Protein AF-A0A2N4XJG8-F1 (afdb_monomer_lite)

Foldseek 3Di:
DDAQDDADDDPVVVVVVCVVPQDDPPDDDDDDDDDDDPVVRVVVRVVDLQVDDHNRCVPPDNPPDDDDDDDPPVCVVCPPCVVVVVPDDDDDPDD

pLDDT: mean 79.97, std 13.56, range [42.72, 96.12]

Radius of gyration: 20.62 Å; chains: 1; bounding box: 42×31×61 Å

Secondary structure (DSSP, 8-state):
--------S-HHHHHHHHHHHTSPTT-----------HHHHHHHHHHHHHH---TT-TTS--S-S-------HHHHHH-TTHHHHHTS-------

Sequence (95 aa):
MLGIYAGKGDALTRLLSHAKSKLPDNELFGVSFFECENRIAKYLEQLFLDTYSFHLNENENPGLLHLYACWDEERRIMGTELHNVSNRPNAPRGE

Structure (mmCIF, N/CA/C/O backbone):
data_AF-A0A2N4XJG8-F1
#
_entry.id   AF-A0A2N4XJG8-F1
#
loop_
_atom_site.group_PDB
_atom_site.id
_atom_site.type_symbol
_atom_site.label_atom_id
_atom_site.label_alt_id
_atom_site.label_comp_id
_atom_site.label_asym_id
_atom_site.label_entity_id
_atom_site.label_seq_id
_atom_site.pdbx_PDB_ins_code
_atom_site.Cartn_x
_atom_site.Cartn_y
_atom_site.Cartn_z
_atom_site.occupancy
_atom_site.B_iso_or_equiv
_atom_site.auth_seq_id
_atom_site.auth_comp_id
_atom_site.auth_asym_id
_atom_s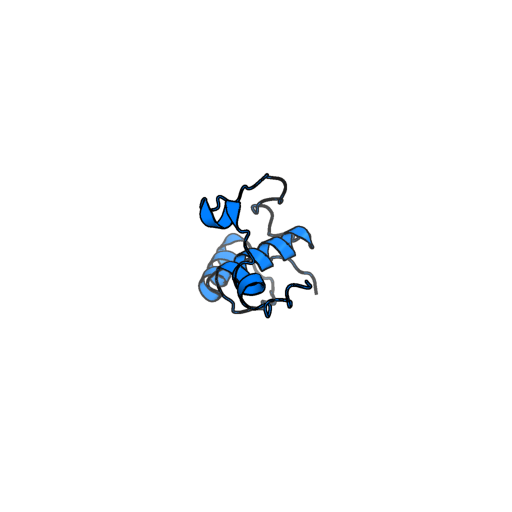ite.auth_atom_id
_atom_site.pdbx_PDB_model_num
ATOM 1 N N . MET A 1 1 ? -13.674 -13.559 5.640 1.00 62.50 1 MET A N 1
ATOM 2 C CA . MET A 1 1 ? -13.179 -12.450 6.484 1.00 62.50 1 MET A CA 1
ATOM 3 C C . MET A 1 1 ? -13.133 -11.217 5.595 1.00 62.50 1 MET A C 1
ATOM 5 O O . MET A 1 1 ? -12.656 -11.351 4.476 1.00 62.50 1 MET A O 1
ATOM 9 N N . LEU A 1 2 ? -13.716 -10.090 6.008 1.00 80.75 2 LEU A N 1
ATOM 10 C CA . LEU A 1 2 ? -13.776 -8.878 5.181 1.00 80.75 2 LEU A CA 1
ATOM 11 C C . LEU A 1 2 ? -12.415 -8.166 5.220 1.00 80.75 2 LEU A C 1
ATOM 13 O O . LEU A 1 2 ? -11.944 -7.816 6.299 1.00 80.75 2 LEU A O 1
ATOM 17 N N . GLY A 1 3 ? -11.780 -7.984 4.061 1.00 84.94 3 GLY A N 1
ATOM 18 C CA . GLY A 1 3 ? -10.571 -7.171 3.941 1.00 84.94 3 GLY A CA 1
ATOM 19 C C . GLY A 1 3 ? -10.951 -5.696 3.910 1.00 84.94 3 GLY A C 1
ATOM 20 O O . GLY A 1 3 ? -11.638 -5.265 2.990 1.00 84.94 3 GLY A O 1
ATOM 21 N N . ILE A 1 4 ? -10.526 -4.929 4.912 1.00 90.44 4 ILE A N 1
ATOM 22 C CA . ILE A 1 4 ? -10.903 -3.510 5.046 1.00 90.44 4 ILE A CA 1
ATOM 23 C C . ILE A 1 4 ? -9.784 -2.548 4.651 1.00 90.44 4 ILE A C 1
ATOM 25 O O . ILE A 1 4 ? -10.066 -1.391 4.343 1.00 90.44 4 ILE A O 1
ATOM 29 N N . TYR A 1 5 ? -8.533 -3.017 4.683 1.00 91.75 5 TYR A N 1
ATOM 30 C CA . TYR A 1 5 ? -7.356 -2.203 4.428 1.00 91.75 5 TYR A CA 1
ATOM 31 C C . TYR A 1 5 ? -6.163 -3.041 3.954 1.00 91.75 5 TYR A C 1
ATOM 33 O O . TYR A 1 5 ? -5.894 -4.100 4.525 1.00 91.75 5 TYR A O 1
ATOM 41 N N . ALA A 1 6 ? -5.405 -2.528 2.987 1.00 92.75 6 ALA A N 1
ATOM 42 C CA . ALA A 1 6 ? -4.073 -3.018 2.630 1.00 92.75 6 ALA A CA 1
ATOM 43 C C . ALA A 1 6 ? -3.056 -1.871 2.670 1.00 92.75 6 ALA A C 1
ATOM 45 O O . ALA A 1 6 ? -3.397 -0.727 2.404 1.00 92.75 6 ALA A O 1
ATOM 46 N N . GLY A 1 7 ? -1.799 -2.145 3.013 1.00 92.44 7 GLY A N 1
ATOM 47 C CA . GLY A 1 7 ? -0.781 -1.101 2.996 1.00 92.44 7 GLY A CA 1
ATOM 48 C C . GLY A 1 7 ? 0.622 -1.607 3.290 1.00 92.44 7 GLY A C 1
ATOM 49 O O . GLY A 1 7 ? 0.809 -2.715 3.787 1.00 92.44 7 GLY A O 1
ATOM 50 N N . LYS A 1 8 ? 1.616 -0.760 3.019 1.00 93.38 8 LYS A N 1
ATOM 51 C CA . LYS A 1 8 ? 3.036 -1.041 3.294 1.00 93.38 8 LYS A CA 1
ATOM 52 C C . LYS A 1 8 ? 3.646 -0.117 4.343 1.00 93.38 8 LYS A C 1
ATOM 54 O O . LYS A 1 8 ? 3.270 1.054 4.447 1.00 93.38 8 LYS A O 1
ATOM 59 N N . GLY A 1 9 ? 4.642 -0.606 5.072 1.00 93.94 9 GLY A N 1
ATOM 60 C CA . GLY A 1 9 ? 5.423 0.176 6.031 1.00 93.94 9 GLY A CA 1
ATOM 61 C C . GLY A 1 9 ? 6.019 -0.693 7.130 1.00 93.94 9 GLY A C 1
ATOM 62 O O . GLY A 1 9 ? 5.826 -1.905 7.132 1.00 93.94 9 GLY A O 1
ATOM 63 N N . ASP A 1 10 ? 6.715 -0.054 8.070 1.00 93.94 10 ASP A N 1
ATOM 64 C CA . ASP A 1 10 ? 7.075 -0.702 9.331 1.00 93.94 10 ASP A CA 1
ATOM 65 C C . ASP A 1 10 ? 5.800 -1.151 10.058 1.00 93.94 10 ASP A C 1
ATOM 67 O O . ASP A 1 10 ? 4.902 -0.338 10.292 1.00 93.94 10 ASP A O 1
ATOM 71 N N . ALA A 1 11 ? 5.712 -2.442 10.378 1.00 91.69 11 ALA A N 1
ATOM 72 C CA . ALA A 1 11 ? 4.478 -3.077 10.831 1.00 91.69 11 ALA A CA 1
ATOM 73 C C . ALA A 1 11 ? 3.897 -2.399 12.080 1.00 91.69 11 ALA A C 1
ATOM 75 O O . ALA A 1 11 ? 2.716 -2.043 12.105 1.00 91.69 11 ALA A O 1
ATOM 76 N N . LEU A 1 12 ? 4.735 -2.166 13.095 1.00 90.38 12 LEU A N 1
ATOM 77 C CA . LEU A 1 12 ? 4.303 -1.598 14.369 1.00 90.38 12 LEU A CA 1
ATOM 78 C C . LEU A 1 12 ? 3.926 -0.123 14.221 1.00 90.38 12 LEU A C 1
ATOM 80 O O . LEU A 1 12 ? 2.855 0.297 14.662 1.00 90.38 12 LEU A O 1
ATOM 84 N N . THR A 1 13 ? 4.770 0.661 13.553 1.00 92.94 13 THR A N 1
ATOM 85 C CA . THR A 1 13 ? 4.518 2.089 13.323 1.00 92.94 13 THR A CA 1
ATOM 86 C C . THR A 1 13 ? 3.247 2.297 12.495 1.00 92.94 13 THR A C 1
ATOM 88 O O . THR A 1 13 ? 2.436 3.185 12.785 1.00 92.94 13 THR A O 1
ATOM 91 N N . ARG A 1 14 ? 3.017 1.450 11.485 1.00 90.62 14 ARG A N 1
ATOM 92 C CA . ARG A 1 14 ? 1.824 1.514 10.634 1.00 90.62 14 ARG A CA 1
ATOM 93 C C . ARG A 1 14 ? 0.566 1.118 11.404 1.00 90.62 14 ARG A C 1
ATOM 95 O O . ARG A 1 14 ? -0.431 1.829 11.316 1.00 90.62 14 ARG A O 1
ATOM 102 N N . LEU A 1 15 ? 0.626 0.062 12.215 1.00 90.81 15 LEU A N 1
ATOM 103 C CA . LEU A 1 15 ? -0.493 -0.348 13.062 1.00 90.81 15 LEU A CA 1
ATOM 104 C C . LEU A 1 15 ? -0.877 0.754 14.058 1.00 90.81 15 LEU A C 1
ATOM 106 O O . LEU A 1 15 ? -2.041 1.141 14.126 1.00 90.81 15 LEU A O 1
ATOM 110 N N . LEU A 1 16 ? 0.100 1.305 14.787 1.00 90.75 16 LEU A N 1
ATOM 111 C CA . LEU A 1 16 ? -0.143 2.345 15.791 1.00 90.75 16 LEU A CA 1
ATOM 112 C C . LEU A 1 16 ? -0.683 3.641 15.180 1.00 90.75 16 LEU A C 1
ATOM 114 O O . LEU A 1 16 ? -1.524 4.305 15.784 1.00 90.75 16 LEU A O 1
ATOM 118 N N . SER A 1 17 ? -0.205 4.021 13.995 1.00 90.50 17 SER A N 1
ATOM 119 C CA . SER A 1 17 ? -0.710 5.212 13.307 1.00 90.50 17 SER A CA 1
ATOM 120 C C . SER A 1 17 ? -2.134 5.010 12.781 1.00 90.50 17 SER A C 1
ATOM 122 O O . SER A 1 17 ? -2.958 5.914 12.916 1.00 90.50 17 SER A O 1
ATOM 124 N N . HIS A 1 18 ? -2.470 3.829 12.253 1.00 88.94 18 HIS A N 1
ATOM 125 C CA . HIS A 1 18 ? -3.823 3.530 11.772 1.00 88.94 18 HIS A CA 1
ATOM 126 C C . HIS A 1 18 ? -4.842 3.318 12.877 1.00 88.94 18 HIS A C 1
ATOM 128 O O . HIS A 1 18 ? -5.954 3.824 12.746 1.00 88.94 18 HIS A O 1
ATOM 134 N N . ALA A 1 19 ? -4.453 2.689 13.984 1.00 87.81 19 ALA A N 1
ATOM 135 C CA . ALA A 1 19 ? -5.302 2.579 15.165 1.00 87.81 19 ALA A CA 1
ATOM 136 C C . ALA A 1 19 ? -5.762 3.949 15.689 1.00 87.81 19 ALA A C 1
ATOM 138 O O . ALA A 1 19 ? -6.840 4.054 16.247 1.00 87.81 19 ALA A O 1
ATOM 139 N N . LYS A 1 20 ? -4.966 5.006 15.482 1.00 87.25 20 LYS A N 1
ATOM 140 C CA . LYS A 1 20 ? -5.299 6.368 15.927 1.00 87.25 20 LYS A CA 1
ATOM 141 C C . LYS A 1 20 ? -6.117 7.190 14.932 1.00 87.25 20 LYS A C 1
ATOM 143 O O . LYS A 1 20 ? -6.624 8.236 15.315 1.00 87.25 20 LYS A O 1
ATOM 148 N N . SER A 1 21 ? -6.129 6.819 13.651 1.00 85.31 21 SER A N 1
ATOM 149 C CA . SER A 1 21 ? -6.556 7.742 12.583 1.00 85.31 21 SER A CA 1
ATOM 150 C C . SER A 1 21 ? -7.456 7.143 11.509 1.00 85.31 21 SER A C 1
ATOM 152 O O . SER A 1 21 ? -8.129 7.900 10.818 1.00 85.31 21 SER A O 1
ATOM 154 N N . LYS A 1 22 ? -7.450 5.819 11.330 1.00 83.31 22 LYS A N 1
ATOM 155 C CA . LYS A 1 22 ? -8.192 5.133 10.261 1.00 83.31 22 LYS A CA 1
ATOM 156 C C . LYS A 1 22 ? -9.163 4.077 10.775 1.00 83.31 22 LYS A C 1
ATOM 158 O O . LYS A 1 22 ? -10.153 3.810 10.104 1.00 83.31 22 LYS A O 1
ATOM 163 N N . LEU A 1 23 ? -8.848 3.429 11.894 1.00 85.69 23 LEU A N 1
ATOM 164 C CA . LEU A 1 23 ? -9.676 2.353 12.426 1.00 85.69 23 LEU A CA 1
ATOM 165 C C . LEU A 1 23 ? -10.809 2.922 13.296 1.00 85.69 23 LEU A C 1
ATOM 167 O O . LEU A 1 23 ? -10.545 3.821 14.094 1.00 85.69 23 LEU A O 1
ATOM 171 N N . PRO A 1 24 ? -12.041 2.407 13.154 1.00 84.94 24 PRO A N 1
ATOM 172 C CA . PRO A 1 24 ? -13.133 2.674 14.082 1.00 84.94 24 PRO A CA 1
ATOM 173 C C . PRO A 1 24 ? -12.774 2.320 15.530 1.00 84.94 24 PRO A C 1
ATOM 175 O O . PRO A 1 24 ? -12.119 1.307 15.793 1.00 84.94 24 PRO A O 1
ATOM 178 N N . ASP A 1 25 ? -13.248 3.133 16.472 1.00 85.12 25 ASP A N 1
ATOM 179 C CA . ASP A 1 25 ? -13.120 2.850 17.900 1.00 85.12 25 ASP A CA 1
ATOM 180 C C . ASP A 1 25 ? -13.990 1.649 18.313 1.00 85.12 25 ASP A C 1
ATOM 182 O O . ASP A 1 25 ? -15.058 1.408 17.754 1.00 85.12 25 ASP A O 1
ATOM 186 N N . ASN A 1 26 ? -13.562 0.931 19.358 1.00 83.56 26 ASN A N 1
ATOM 187 C CA . ASN A 1 26 ? -14.291 -0.189 19.978 1.00 83.56 26 ASN A CA 1
ATOM 188 C C . ASN A 1 26 ? -14.593 -1.394 19.064 1.00 83.56 26 ASN A C 1
ATOM 190 O O . ASN A 1 26 ? -15.458 -2.209 19.387 1.00 83.56 26 ASN A O 1
ATOM 194 N N . GLU A 1 27 ? -13.846 -1.561 17.977 1.00 85.31 27 GLU A N 1
ATOM 195 C CA . GLU A 1 27 ? -13.912 -2.744 17.118 1.00 85.31 27 GLU A CA 1
ATOM 196 C C . GLU A 1 27 ? -12.656 -3.621 17.244 1.00 85.31 27 GLU A C 1
ATOM 198 O O . GLU A 1 27 ? -11.558 -3.151 17.551 1.00 85.31 27 GLU A O 1
ATOM 203 N N . LEU A 1 28 ? -12.819 -4.930 17.014 1.00 87.12 28 LEU A N 1
ATOM 204 C CA . LEU A 1 28 ? -11.712 -5.884 17.000 1.00 87.12 28 LEU A CA 1
ATOM 205 C C . LEU A 1 28 ? -11.268 -6.149 15.560 1.00 87.12 28 LEU A C 1
ATOM 207 O O . LEU A 1 28 ? -12.018 -6.708 14.761 1.00 87.12 28 LEU A O 1
ATOM 211 N N . PHE A 1 29 ? -10.009 -5.832 15.265 1.00 86.94 29 PHE A N 1
ATOM 212 C CA . PHE A 1 29 ? -9.416 -6.044 13.948 1.00 86.94 29 PHE A CA 1
ATOM 213 C C . PHE A 1 29 ? -8.382 -7.168 13.980 1.00 86.94 29 PHE A C 1
ATOM 215 O O . PHE A 1 29 ? -7.464 -7.169 14.799 1.00 86.94 29 PHE A O 1
ATOM 222 N N . GLY A 1 30 ? -8.512 -8.116 13.052 1.00 90.12 30 GLY A N 1
ATOM 223 C CA . GLY A 1 30 ? -7.444 -9.064 12.746 1.00 90.12 30 GLY A CA 1
ATOM 224 C C . GLY A 1 30 ? -6.423 -8.410 11.821 1.00 90.12 30 GLY A C 1
ATOM 225 O O . GLY A 1 30 ? -6.803 -7.821 10.811 1.00 90.12 30 GLY A O 1
ATOM 226 N N . VAL A 1 31 ? -5.136 -8.521 12.152 1.00 90.75 31 VAL A N 1
ATOM 227 C CA . VAL A 1 31 ? -4.049 -7.954 11.346 1.00 90.75 31 VAL A CA 1
ATOM 228 C C . VAL A 1 31 ? -3.062 -9.054 10.980 1.00 90.75 31 VAL A C 1
ATOM 230 O O . VAL A 1 31 ? -2.622 -9.815 11.840 1.00 90.75 31 VAL A O 1
ATOM 233 N N . SER A 1 32 ? -2.715 -9.129 9.699 1.00 92.50 32 SER A N 1
ATOM 234 C CA . SER A 1 32 ? -1.697 -10.031 9.161 1.00 92.50 32 SER A CA 1
ATOM 235 C C . SER A 1 32 ? -0.560 -9.228 8.542 1.00 92.50 32 SER A C 1
ATOM 237 O O . SER A 1 32 ? -0.809 -8.225 7.873 1.00 92.50 32 SER A O 1
ATOM 239 N N . PHE A 1 33 ? 0.673 -9.702 8.7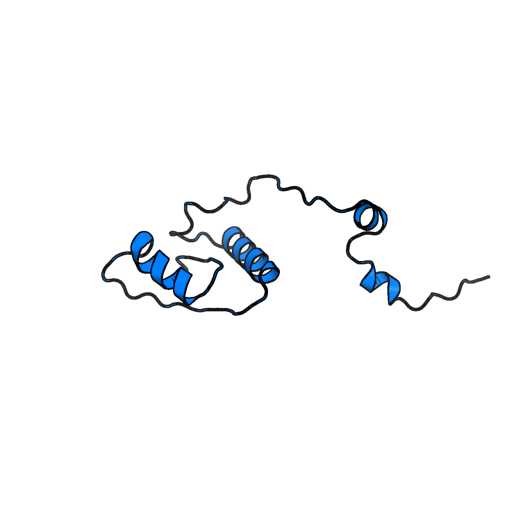10 1.00 93.50 33 PHE A N 1
ATOM 240 C CA . PHE A 1 33 ? 1.869 -9.059 8.170 1.00 93.50 33 PHE A CA 1
ATOM 241 C C . PHE A 1 33 ? 2.630 -10.015 7.257 1.00 93.50 33 PHE A C 1
ATOM 243 O O . PHE A 1 33 ? 2.666 -11.221 7.500 1.00 93.50 33 PHE A O 1
ATOM 250 N N . PHE A 1 34 ? 3.262 -9.455 6.228 1.00 94.69 34 PHE A N 1
ATOM 251 C CA . PHE A 1 34 ? 4.169 -10.167 5.339 1.00 94.69 34 PHE A CA 1
ATOM 252 C C . PHE A 1 34 ? 5.460 -9.359 5.202 1.00 94.69 34 PHE A C 1
ATOM 254 O O . PHE A 1 34 ? 5.460 -8.259 4.645 1.00 94.69 34 PHE A O 1
ATOM 261 N N . GLU A 1 35 ? 6.549 -9.883 5.759 1.00 95.81 35 GLU A N 1
ATOM 262 C CA . GLU A 1 35 ? 7.858 -9.240 5.687 1.00 95.81 35 GLU A CA 1
ATOM 263 C C . GLU A 1 35 ? 8.467 -9.439 4.298 1.00 95.81 35 GLU A C 1
ATOM 265 O O . GLU A 1 35 ? 8.548 -10.555 3.786 1.00 95.81 35 GLU A O 1
ATOM 270 N N . CYS A 1 36 ? 8.877 -8.340 3.670 1.00 95.56 36 CYS A N 1
ATOM 271 C CA . CYS A 1 36 ? 9.509 -8.360 2.359 1.00 95.56 36 CYS A CA 1
ATOM 272 C C . CYS A 1 36 ? 10.315 -7.081 2.104 1.00 95.56 36 CYS A C 1
ATOM 274 O O . CYS A 1 36 ? 10.201 -6.084 2.820 1.00 95.56 36 CYS A O 1
ATOM 276 N N . GLU A 1 37 ? 11.124 -7.098 1.044 1.00 96.12 37 GLU A N 1
ATOM 277 C CA . GLU A 1 37 ? 11.874 -5.923 0.608 1.00 96.12 37 GLU A CA 1
ATOM 278 C C . GLU A 1 37 ? 10.959 -4.757 0.203 1.00 96.12 37 GLU A C 1
ATOM 280 O O . GLU A 1 37 ? 9.851 -4.939 -0.304 1.00 96.12 37 GLU A O 1
ATOM 285 N N . ASN A 1 38 ? 11.469 -3.525 0.318 1.00 91.00 38 ASN A N 1
ATOM 286 C CA . ASN A 1 38 ? 10.707 -2.301 0.043 1.00 91.00 38 ASN A CA 1
ATOM 287 C C . ASN A 1 38 ? 10.032 -2.281 -1.341 1.00 91.00 38 ASN A C 1
ATOM 289 O O . ASN A 1 38 ? 8.906 -1.799 -1.473 1.00 91.00 38 ASN A O 1
ATOM 293 N N . ARG A 1 39 ? 10.719 -2.781 -2.378 1.00 92.12 39 ARG A N 1
ATOM 294 C CA . ARG A 1 39 ? 10.171 -2.823 -3.742 1.00 92.12 39 ARG A CA 1
ATOM 295 C C . ARG A 1 39 ? 9.025 -3.826 -3.858 1.00 92.12 39 ARG A C 1
ATOM 297 O O . ARG A 1 39 ? 8.007 -3.489 -4.454 1.00 92.12 39 ARG A O 1
ATOM 304 N N . ILE A 1 40 ? 9.163 -4.997 -3.239 1.00 95.06 40 ILE A N 1
ATOM 305 C CA . ILE A 1 40 ? 8.109 -6.016 -3.195 1.00 95.06 40 ILE A CA 1
ATOM 306 C C . ILE A 1 40 ? 6.897 -5.493 -2.424 1.00 95.06 40 ILE A C 1
ATOM 308 O O . ILE A 1 40 ? 5.777 -5.609 -2.908 1.00 95.06 40 ILE A O 1
ATOM 312 N N . ALA A 1 41 ? 7.111 -4.808 -1.299 1.00 95.31 41 ALA A N 1
ATOM 313 C CA . ALA A 1 41 ? 6.026 -4.209 -0.527 1.00 95.31 41 ALA A CA 1
ATOM 314 C C . ALA A 1 41 ? 5.216 -3.178 -1.340 1.00 95.31 41 ALA A C 1
ATOM 316 O O . ALA A 1 41 ? 3.994 -3.136 -1.239 1.00 95.31 41 ALA A O 1
ATOM 317 N N . LYS A 1 42 ? 5.881 -2.360 -2.174 1.00 91.62 42 LYS A N 1
ATOM 318 C CA . 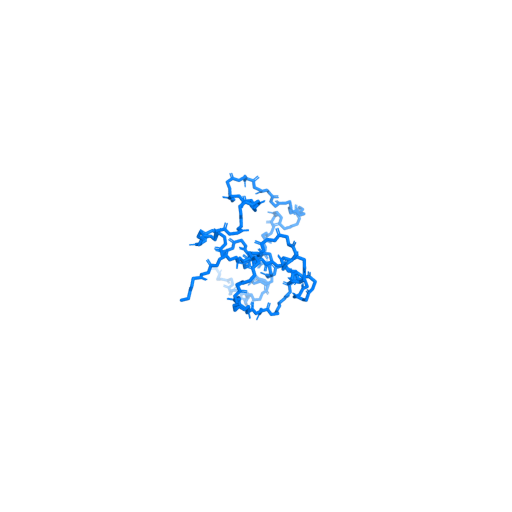LYS A 1 42 ? 5.206 -1.425 -3.098 1.00 91.62 42 LYS A CA 1
ATOM 319 C C . LYS A 1 42 ? 4.384 -2.157 -4.154 1.00 91.62 42 LYS A C 1
ATOM 321 O O . LYS A 1 42 ? 3.265 -1.748 -4.428 1.00 91.62 42 LYS A O 1
ATOM 326 N N . TYR A 1 43 ? 4.948 -3.212 -4.736 1.00 92.69 43 TYR A N 1
ATOM 327 C CA . TYR A 1 43 ? 4.265 -4.013 -5.746 1.00 92.69 43 TYR A CA 1
ATOM 328 C C . TYR A 1 43 ? 3.018 -4.702 -5.177 1.00 92.69 43 TYR A C 1
ATOM 330 O O . TYR A 1 43 ? 1.944 -4.574 -5.752 1.00 92.69 43 TYR A O 1
ATOM 338 N N . LEU A 1 44 ? 3.144 -5.373 -4.029 1.00 94.38 44 LEU A N 1
ATOM 339 C CA . LEU A 1 44 ? 2.034 -6.082 -3.390 1.00 94.38 44 LEU A CA 1
ATOM 340 C C . LEU A 1 44 ? 0.911 -5.138 -2.959 1.00 94.38 44 LEU A C 1
ATOM 342 O O . LEU A 1 44 ? -0.252 -5.466 -3.157 1.00 94.38 44 LEU A O 1
ATOM 346 N N . GLU A 1 45 ? 1.244 -3.972 -2.396 1.00 92.81 45 GLU A N 1
ATOM 347 C CA . GLU A 1 45 ? 0.241 -2.962 -2.040 1.00 92.81 45 GLU A CA 1
ATOM 348 C C . GLU A 1 45 ? -0.584 -2.561 -3.267 1.00 92.81 45 GLU A C 1
ATOM 350 O O . GLU A 1 45 ? -1.804 -2.661 -3.223 1.00 92.81 45 GLU A O 1
ATOM 355 N N . GLN A 1 46 ? 0.066 -2.190 -4.377 1.00 90.31 46 GLN A N 1
ATOM 356 C CA . GLN A 1 46 ? -0.646 -1.816 -5.604 1.00 90.31 46 GLN A CA 1
ATOM 357 C C . GLN A 1 46 ? -1.462 -2.981 -6.172 1.00 90.31 46 GLN A C 1
ATOM 359 O O . GLN A 1 46 ? -2.636 -2.804 -6.465 1.00 90.31 46 GLN A O 1
ATOM 364 N N . LEU A 1 47 ? -0.893 -4.191 -6.217 1.00 91.75 47 LEU A N 1
ATOM 365 C CA . LEU A 1 47 ? -1.613 -5.387 -6.659 1.00 91.75 47 LEU A CA 1
ATOM 366 C C . LEU A 1 47 ? -2.901 -5.610 -5.852 1.00 91.75 47 LEU A C 1
ATOM 368 O O . LEU A 1 47 ? -3.941 -5.921 -6.429 1.00 91.75 47 LEU A O 1
ATOM 372 N N . PHE A 1 48 ? -2.851 -5.454 -4.527 1.00 92.44 48 PHE A N 1
ATOM 373 C CA . PHE A 1 48 ? -4.036 -5.598 -3.687 1.00 92.44 48 PHE A CA 1
ATOM 374 C C . PHE A 1 48 ? -5.065 -4.500 -3.956 1.00 92.44 48 PHE A C 1
ATOM 376 O O . PHE A 1 48 ? -6.242 -4.828 -4.080 1.00 92.44 48 PHE A O 1
ATOM 383 N N . LEU A 1 49 ? -4.643 -3.238 -4.067 1.00 90.62 49 LEU A N 1
ATOM 384 C CA . LEU A 1 49 ? -5.542 -2.113 -4.354 1.00 90.62 49 LEU A CA 1
ATOM 385 C C . LEU A 1 49 ? -6.206 -2.224 -5.735 1.00 90.62 49 LEU A C 1
ATOM 387 O O . LEU A 1 49 ? -7.374 -1.876 -5.874 1.00 90.62 49 LEU A O 1
ATOM 391 N N . ASP A 1 50 ? -5.493 -2.757 -6.727 1.00 88.19 50 ASP A N 1
ATOM 392 C CA . ASP A 1 50 ? -6.031 -2.994 -8.070 1.00 88.19 50 ASP A CA 1
ATOM 393 C C . ASP A 1 50 ? -7.008 -4.183 -8.099 1.00 88.19 50 ASP A C 1
ATOM 395 O O . ASP A 1 50 ? -7.938 -4.220 -8.905 1.00 88.19 50 ASP A O 1
ATOM 399 N N . THR A 1 51 ? -6.802 -5.176 -7.226 1.00 90.44 51 THR A N 1
ATOM 400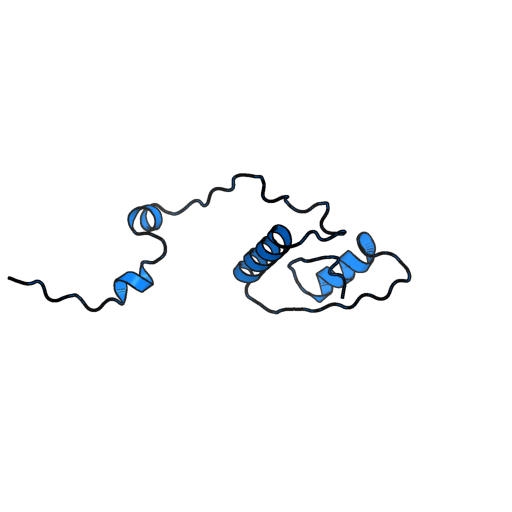 C CA . THR A 1 51 ? -7.598 -6.415 -7.205 1.00 90.44 51 THR A CA 1
ATOM 401 C C . THR A 1 51 ? -8.844 -6.302 -6.323 1.00 90.44 51 THR A C 1
ATOM 403 O O . THR A 1 51 ? -9.858 -6.945 -6.604 1.00 90.44 51 THR A O 1
ATOM 406 N N . TYR A 1 52 ? -8.787 -5.515 -5.245 1.00 90.19 52 TYR A N 1
ATOM 407 C CA . TYR A 1 52 ? -9.829 -5.461 -4.219 1.00 90.19 52 TYR A CA 1
ATOM 408 C C . TYR A 1 52 ? -10.211 -4.026 -3.856 1.00 90.19 52 TYR A C 1
ATOM 410 O O . TYR A 1 52 ? -9.371 -3.141 -3.732 1.00 90.19 52 TYR A O 1
ATOM 418 N N . SER A 1 53 ? -11.497 -3.814 -3.576 1.00 87.19 53 SER A N 1
ATOM 419 C CA . SER A 1 53 ? -12.007 -2.539 -3.066 1.00 87.19 53 SER A CA 1
ATOM 420 C C . SER A 1 53 ? -11.994 -2.521 -1.537 1.00 87.19 53 SER A C 1
ATOM 422 O O . SER A 1 53 ? -12.922 -3.009 -0.892 1.00 87.19 53 SER A O 1
ATOM 424 N N . PHE A 1 54 ? -10.942 -1.957 -0.949 1.00 90.38 54 PHE A N 1
ATOM 425 C CA . PHE A 1 54 ? -10.822 -1.798 0.500 1.00 90.38 54 PHE A CA 1
ATOM 426 C C . PHE A 1 54 ? -11.476 -0.501 0.984 1.00 90.38 54 PHE A C 1
ATOM 428 O O . PHE A 1 54 ? -11.132 0.588 0.526 1.00 90.38 54 PHE A O 1
ATOM 435 N N . HIS A 1 55 ? -12.373 -0.606 1.964 1.00 87.81 55 HIS A N 1
ATOM 436 C CA . HIS A 1 55 ? -13.140 0.534 2.475 1.00 87.81 55 HIS A CA 1
ATOM 437 C C . HIS A 1 55 ? -12.283 1.635 3.117 1.00 87.81 55 HIS A C 1
ATOM 439 O O . HIS A 1 55 ? -12.680 2.789 3.094 1.00 87.81 55 HIS A O 1
ATOM 445 N N . LEU A 1 56 ? -11.114 1.306 3.679 1.00 88.31 56 LEU A N 1
ATOM 446 C CA . LEU A 1 56 ? -10.264 2.270 4.395 1.00 88.31 56 LEU A CA 1
ATOM 447 C C . LEU A 1 56 ? -9.064 2.779 3.566 1.00 88.31 56 LEU A C 1
ATOM 449 O O . LEU A 1 56 ? -8.203 3.506 4.081 1.00 88.31 56 LEU A O 1
ATOM 453 N N . ASN A 1 57 ? -8.986 2.410 2.282 1.00 90.38 57 ASN A N 1
ATOM 454 C CA . ASN A 1 57 ? -7.960 2.866 1.334 1.00 90.38 57 ASN A CA 1
ATOM 455 C C . ASN A 1 57 ? -8.426 4.066 0.479 1.00 90.38 57 ASN A C 1
ATOM 457 O O . ASN A 1 57 ? -7.936 4.262 -0.626 1.00 90.38 57 ASN A O 1
ATOM 461 N N . GLU A 1 58 ? -9.334 4.906 0.990 1.00 74.12 58 GLU A N 1
ATOM 462 C CA . GLU A 1 58 ? -9.962 6.014 0.237 1.00 74.12 58 GLU A CA 1
ATOM 463 C C . GLU A 1 58 ? -8.973 7.061 -0.309 1.00 74.12 58 GLU A C 1
ATOM 465 O O . GLU A 1 58 ? -9.212 7.670 -1.347 1.00 74.12 58 GLU A O 1
ATOM 470 N N . ASN A 1 59 ? -7.856 7.272 0.392 1.00 70.25 59 ASN A N 1
ATOM 471 C CA . ASN A 1 59 ? -6.855 8.290 0.049 1.00 70.25 59 ASN A CA 1
ATOM 472 C C . ASN A 1 59 ? -5.701 7.753 -0.811 1.00 70.25 59 ASN A C 1
ATOM 474 O O . ASN A 1 59 ? -4.729 8.472 -1.052 1.00 70.25 59 ASN A O 1
ATOM 478 N N . GLU A 1 60 ? -5.741 6.482 -1.202 1.00 70.25 60 GLU A N 1
ATOM 479 C CA . GLU A 1 60 ? -4.662 5.866 -1.967 1.00 70.25 60 GLU A CA 1
ATOM 480 C C . GLU A 1 60 ? -4.915 5.983 -3.469 1.00 70.25 60 GLU A C 1
ATOM 482 O O . GLU A 1 60 ? -6.048 6.114 -3.925 1.00 70.25 60 GLU A O 1
ATOM 487 N N . ASN A 1 61 ? -3.825 6.051 -4.238 1.00 64.88 61 ASN A N 1
ATOM 488 C CA . ASN A 1 61 ? -3.877 6.335 -5.668 1.00 64.88 61 ASN A CA 1
ATOM 489 C C . ASN A 1 61 ? -4.819 5.336 -6.368 1.00 64.88 61 ASN A C 1
ATOM 491 O O . ASN A 1 61 ? -4.560 4.139 -6.270 1.00 64.88 61 ASN A O 1
ATOM 495 N N . PRO A 1 62 ? -5.846 5.78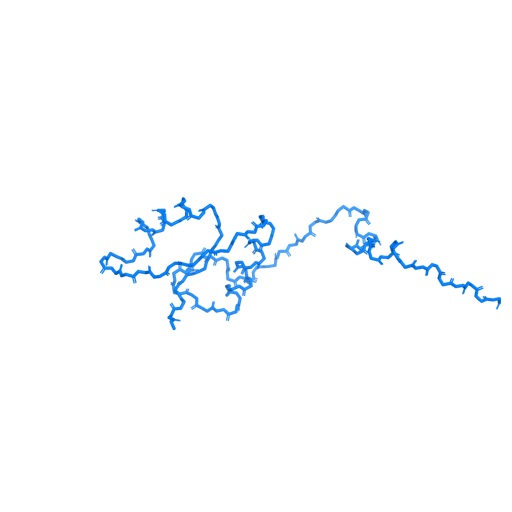9 -7.113 1.00 67.00 62 PRO A N 1
ATOM 496 C CA . PRO A 1 62 ? -6.809 4.904 -7.773 1.00 67.00 62 PRO A CA 1
ATOM 497 C C . PRO A 1 62 ? -6.219 4.112 -8.957 1.00 67.00 62 PRO A C 1
ATOM 499 O O . PRO A 1 62 ? -6.970 3.558 -9.751 1.00 67.00 62 PRO A O 1
ATOM 502 N N . GLY A 1 63 ? -4.897 4.140 -9.161 1.00 67.25 63 GLY A N 1
ATOM 503 C CA . GLY A 1 63 ? -4.223 3.470 -10.278 1.00 67.25 63 GLY A CA 1
ATOM 504 C C . GLY A 1 63 ? -4.487 4.099 -11.655 1.00 67.25 63 GLY A C 1
ATOM 505 O O . GLY A 1 63 ? -3.940 3.650 -12.654 1.00 67.25 63 GLY A O 1
ATOM 506 N N . LEU A 1 64 ? -5.289 5.169 -11.733 1.00 70.69 64 LEU A N 1
ATOM 507 C CA . LEU A 1 64 ? -5.700 5.806 -12.997 1.00 70.69 64 LEU A CA 1
ATOM 508 C C . LEU A 1 64 ? -4.650 6.762 -13.582 1.00 70.69 64 LEU A C 1
ATOM 510 O O . LEU A 1 64 ? -4.772 7.218 -14.722 1.00 70.69 64 LEU A O 1
ATOM 514 N N . LEU A 1 65 ? -3.637 7.116 -12.794 1.00 73.62 65 LEU A N 1
ATOM 515 C CA . LEU A 1 65 ? -2.588 8.030 -13.223 1.00 73.62 65 LEU A CA 1
ATOM 516 C C . LEU A 1 65 ? -1.514 7.274 -14.001 1.00 73.62 65 LEU A C 1
ATOM 518 O O . LEU A 1 65 ? -0.961 6.285 -13.527 1.00 73.62 65 LEU A O 1
ATOM 522 N N . HIS A 1 66 ? -1.165 7.795 -15.176 1.00 75.56 66 HIS A N 1
ATOM 523 C CA . HIS A 1 66 ? -0.034 7.286 -15.940 1.00 75.56 66 HIS A CA 1
ATOM 524 C C . HIS A 1 66 ? 1.264 7.629 -15.209 1.00 75.56 66 HIS A C 1
ATOM 526 O O . HIS A 1 66 ? 1.648 8.796 -15.107 1.00 75.56 66 HIS A O 1
ATOM 532 N N . LEU A 1 67 ? 1.940 6.600 -14.703 1.00 72.81 67 LEU A N 1
ATOM 533 C CA . LEU A 1 67 ? 3.278 6.710 -14.141 1.00 72.81 67 LEU A CA 1
ATOM 534 C C . LEU A 1 67 ? 4.298 6.247 -15.180 1.00 72.81 67 LEU A C 1
ATOM 536 O O . LEU A 1 67 ? 4.099 5.243 -15.860 1.00 72.81 67 LEU A O 1
ATOM 540 N N . TYR A 1 68 ? 5.409 6.971 -15.280 1.00 73.12 68 TYR A N 1
ATOM 541 C CA . TYR A 1 68 ? 6.492 6.649 -16.201 1.00 73.12 68 TYR A CA 1
ATOM 542 C C . TYR A 1 68 ? 7.713 6.200 -15.407 1.00 73.12 68 TYR A C 1
ATOM 544 O O . TYR A 1 68 ? 8.168 6.894 -14.496 1.00 73.12 68 TYR A O 1
ATOM 552 N N . ALA A 1 69 ? 8.257 5.038 -15.760 1.00 71.00 69 ALA A N 1
ATOM 553 C CA . ALA A 1 69 ? 9.568 4.626 -15.288 1.00 71.00 69 ALA A CA 1
ATOM 554 C C . ALA A 1 69 ? 10.640 5.314 -16.144 1.00 71.00 69 ALA A C 1
ATOM 556 O O . ALA A 1 69 ? 10.641 5.179 -17.367 1.00 71.00 69 ALA A O 1
ATOM 557 N N . CYS A 1 70 ? 11.548 6.049 -15.502 1.00 69.25 70 CYS A N 1
ATOM 558 C CA . CYS A 1 70 ? 12.757 6.534 -16.156 1.00 69.25 70 CYS A CA 1
ATOM 559 C C . CYS A 1 70 ? 13.840 5.461 -16.026 1.00 69.25 70 CYS A C 1
ATOM 561 O O . CYS A 1 70 ? 14.178 5.043 -14.915 1.00 69.25 70 CYS A O 1
ATOM 563 N N . TRP A 1 71 ? 14.354 5.014 -17.164 1.00 73.75 71 TRP A N 1
ATOM 564 C CA . TRP A 1 71 ? 15.474 4.088 -17.250 1.00 73.75 71 TRP A CA 1
ATOM 565 C C . TRP A 1 71 ? 16.702 4.859 -17.721 1.00 73.75 71 TRP A C 1
ATOM 567 O O . TRP A 1 71 ? 16.576 5.789 -18.518 1.00 73.75 71 TRP A O 1
ATOM 577 N N . ASP A 1 72 ? 17.881 4.480 -17.233 1.00 73.25 72 ASP A N 1
ATOM 578 C CA . ASP A 1 72 ? 19.123 4.936 -17.851 1.00 73.25 72 ASP A CA 1
ATOM 579 C C . ASP A 1 72 ? 19.200 4.460 -19.317 1.00 73.25 72 ASP A C 1
ATOM 581 O O . ASP A 1 72 ? 18.503 3.532 -19.743 1.00 73.25 72 ASP A O 1
ATOM 585 N N . GLU A 1 73 ? 20.025 5.143 -20.112 1.00 75.69 73 GLU A N 1
ATOM 586 C CA . GLU A 1 73 ? 20.157 4.883 -21.551 1.00 75.69 73 GLU A CA 1
ATOM 587 C C . GLU A 1 73 ? 20.554 3.424 -21.836 1.00 75.69 73 GLU A C 1
ATOM 589 O O . GLU A 1 73 ? 20.094 2.823 -22.805 1.00 75.69 73 GLU A O 1
ATOM 594 N N . GLU A 1 74 ? 21.347 2.823 -20.949 1.00 72.94 74 GLU A N 1
ATOM 595 C CA . GLU A 1 74 ? 21.783 1.434 -21.051 1.00 72.94 74 GLU A CA 1
ATOM 596 C C . GLU A 1 74 ? 20.600 0.459 -20.955 1.00 72.94 74 GLU A C 1
ATOM 598 O O . GLU A 1 74 ? 20.397 -0.367 -21.847 1.00 72.94 74 GLU A O 1
ATOM 603 N N . ARG A 1 75 ? 19.746 0.595 -19.936 1.00 70.31 75 ARG A N 1
ATOM 604 C CA . ARG A 1 75 ? 18.534 -0.228 -19.781 1.00 70.31 75 ARG A CA 1
ATOM 605 C C . ARG A 1 75 ? 17.490 0.053 -20.849 1.00 70.31 75 ARG A C 1
ATOM 607 O O . ARG A 1 75 ? 16.728 -0.847 -21.197 1.00 70.31 75 ARG A O 1
ATOM 614 N N . ARG A 1 76 ? 17.452 1.274 -21.391 1.00 66.06 76 ARG A N 1
ATOM 615 C CA . ARG A 1 76 ? 16.593 1.615 -22.533 1.00 66.06 76 ARG A CA 1
ATOM 616 C C . ARG A 1 76 ? 16.990 0.829 -23.782 1.00 66.06 76 ARG A C 1
ATOM 618 O O . ARG A 1 76 ? 16.116 0.338 -24.490 1.00 66.06 76 ARG A O 1
ATOM 625 N N . ILE A 1 77 ? 18.292 0.718 -24.044 1.00 71.75 77 ILE A N 1
ATOM 626 C CA . ILE A 1 77 ? 18.834 0.024 -25.218 1.00 71.75 77 ILE A CA 1
ATOM 627 C C . ILE A 1 77 ? 18.771 -1.494 -25.038 1.00 71.75 77 ILE A C 1
ATOM 629 O O . ILE A 1 77 ? 18.442 -2.208 -25.983 1.00 71.75 77 ILE A O 1
ATOM 633 N N . MET A 1 78 ? 19.085 -1.993 -23.843 1.00 70.00 78 MET A N 1
ATOM 634 C CA . MET A 1 78 ? 19.300 -3.424 -23.639 1.00 70.00 78 MET A CA 1
ATOM 635 C C . MET A 1 78 ? 18.153 -4.167 -22.926 1.00 70.00 78 MET A C 1
ATOM 637 O O . MET A 1 78 ? 18.162 -5.397 -22.867 1.00 70.00 78 MET A O 1
ATOM 641 N N . GLY A 1 79 ? 17.151 -3.451 -22.408 1.00 66.62 79 GLY A N 1
ATOM 642 C CA . GLY A 1 79 ? 16.031 -4.016 -21.651 1.00 66.62 79 GLY A CA 1
ATOM 643 C C . GLY A 1 79 ? 16.359 -4.326 -20.181 1.00 66.62 79 GLY A C 1
ATOM 644 O O . GLY A 1 79 ? 17.493 -4.200 -19.722 1.00 66.62 79 GLY A O 1
ATOM 645 N N . THR A 1 80 ? 15.346 -4.733 -19.409 1.00 67.06 80 THR A N 1
ATOM 646 C CA . THR A 1 80 ? 15.471 -5.024 -17.961 1.00 67.06 80 THR A CA 1
ATOM 647 C C . THR A 1 80 ? 16.015 -6.421 -17.656 1.00 67.06 80 THR A C 1
ATOM 649 O O . THR A 1 80 ? 16.426 -6.701 -16.532 1.00 67.06 80 THR A O 1
ATOM 652 N N . GLU A 1 81 ? 16.060 -7.291 -18.663 1.00 64.25 81 GLU A N 1
ATOM 653 C CA . GLU A 1 81 ? 16.326 -8.725 -18.520 1.00 64.25 81 GLU A CA 1
ATOM 654 C C . GLU A 1 81 ? 17.758 -9.120 -18.903 1.00 64.25 81 GLU A C 1
ATOM 656 O O . GLU A 1 81 ? 18.011 -10.275 -19.238 1.00 64.25 81 GLU A O 1
ATOM 661 N N . LEU A 1 82 ? 18.721 -8.190 -18.866 1.00 58.38 82 LEU A N 1
ATOM 662 C CA . LEU A 1 82 ? 20.084 -8.452 -19.351 1.00 58.38 82 LEU A CA 1
ATOM 663 C C . LEU A 1 82 ? 20.734 -9.685 -18.701 1.00 58.38 82 LEU A C 1
ATOM 665 O O . LEU A 1 82 ? 21.389 -10.469 -19.380 1.00 58.38 82 LEU A O 1
ATOM 669 N N . HIS A 1 83 ? 20.487 -9.894 -17.405 1.00 61.22 83 HIS A N 1
ATOM 670 C CA . HIS A 1 83 ? 20.966 -11.057 -16.649 1.00 61.22 83 HIS A CA 1
ATOM 671 C C . HIS A 1 83 ? 20.396 -12.397 -17.162 1.00 61.22 83 HIS A C 1
ATOM 673 O O . HIS A 1 83 ? 21.058 -13.432 -17.088 1.00 61.22 83 HIS A O 1
ATOM 679 N N . ASN A 1 84 ? 19.183 -12.387 -17.724 1.00 58.56 84 ASN A N 1
ATOM 680 C CA . ASN A 1 84 ? 18.553 -13.551 -18.349 1.00 58.56 84 ASN A CA 1
ATOM 681 C C . ASN A 1 84 ? 19.084 -13.798 -19.771 1.00 58.56 84 ASN A C 1
ATOM 683 O O . ASN A 1 84 ? 19.066 -14.934 -20.247 1.00 58.56 84 ASN A O 1
ATOM 687 N N . VAL A 1 85 ? 19.580 -12.758 -20.451 1.00 56.28 85 VAL A N 1
ATOM 688 C CA . VAL A 1 85 ? 20.216 -12.861 -21.775 1.00 56.28 85 VAL A CA 1
ATOM 689 C C . VAL A 1 85 ? 21.674 -13.311 -21.655 1.00 56.28 85 VAL A C 1
ATOM 691 O O . VAL A 1 85 ? 22.100 -14.169 -22.425 1.00 56.28 85 VAL A O 1
ATOM 694 N N . SER A 1 86 ? 22.419 -12.813 -20.662 1.00 57.94 86 SER A N 1
ATOM 695 C CA . SER A 1 86 ? 23.822 -13.188 -20.425 1.00 57.94 86 SER A CA 1
ATOM 696 C C . SER A 1 86 ? 24.005 -14.661 -20.055 1.00 57.94 86 SER A C 1
ATOM 698 O O . SER A 1 86 ? 25.067 -15.224 -20.297 1.00 57.94 86 SER A O 1
ATOM 700 N N . ASN A 1 87 ? 22.972 -15.290 -19.488 1.00 57.12 87 ASN A N 1
ATOM 701 C CA . ASN A 1 87 ? 22.993 -16.695 -19.080 1.00 57.12 87 ASN A CA 1
ATOM 702 C C . ASN A 1 87 ? 22.533 -17.668 -20.179 1.00 57.12 87 ASN A C 1
ATOM 704 O O . ASN A 1 87 ? 22.468 -18.873 -19.932 1.00 57.12 87 ASN A O 1
ATOM 708 N N . ARG A 1 88 ? 22.211 -17.194 -21.393 1.00 55.78 88 ARG A N 1
ATOM 709 C CA . ARG A 1 88 ? 21.915 -18.101 -22.509 1.00 55.78 88 ARG A CA 1
ATOM 710 C C . ARG A 1 88 ? 23.228 -18.676 -23.050 1.00 55.78 88 ARG A C 1
ATOM 712 O O . ARG A 1 88 ? 24.083 -17.898 -23.470 1.00 55.78 88 ARG A O 1
ATOM 719 N N . PRO A 1 89 ? 23.413 -20.010 -23.081 1.00 56.25 89 PRO A N 1
ATOM 720 C CA . PRO A 1 89 ? 24.563 -20.590 -23.758 1.00 56.25 89 PRO A CA 1
ATOM 721 C C . PRO A 1 89 ? 24.503 -20.180 -25.231 1.00 56.25 89 PRO A C 1
ATOM 723 O O . PRO A 1 89 ? 23.463 -20.328 -25.875 1.00 56.25 89 PRO A O 1
ATOM 726 N N . ASN A 1 90 ? 25.599 -19.611 -25.738 1.00 60.09 90 ASN A N 1
ATOM 727 C CA . ASN A 1 90 ? 25.704 -19.166 -27.123 1.00 60.09 90 ASN A CA 1
ATOM 728 C C . ASN A 1 90 ? 25.259 -20.300 -28.056 1.00 60.09 90 ASN A C 1
ATOM 730 O O . ASN A 1 90 ? 25.901 -21.349 -28.102 1.00 60.09 90 ASN A O 1
ATOM 734 N N . ALA A 1 91 ? 24.156 -20.096 -28.781 1.00 58.53 91 ALA A N 1
ATOM 735 C CA . ALA A 1 91 ? 23.724 -21.037 -29.805 1.00 58.53 91 ALA A CA 1
ATOM 736 C C . ALA A 1 91 ? 24.856 -21.196 -30.839 1.00 58.53 91 ALA A C 1
ATOM 738 O O . ALA A 1 91 ? 25.476 -20.189 -31.210 1.00 58.53 91 ALA A O 1
ATOM 739 N N . PRO A 1 92 ? 25.163 -22.424 -31.295 1.00 55.16 92 PRO A N 1
ATOM 740 C CA . PRO A 1 92 ? 26.188 -22.623 -32.307 1.00 55.16 92 PRO A CA 1
ATOM 741 C C . PRO A 1 92 ? 25.760 -21.887 -33.577 1.00 55.16 92 PRO A C 1
ATOM 743 O O . PRO A 1 92 ? 24.641 -22.058 -34.062 1.00 55.16 92 PRO A O 1
ATOM 746 N N . ARG A 1 93 ? 26.641 -21.023 -34.089 1.00 53.16 93 ARG A N 1
ATOM 747 C CA . ARG A 1 93 ? 26.435 -20.360 -35.378 1.00 53.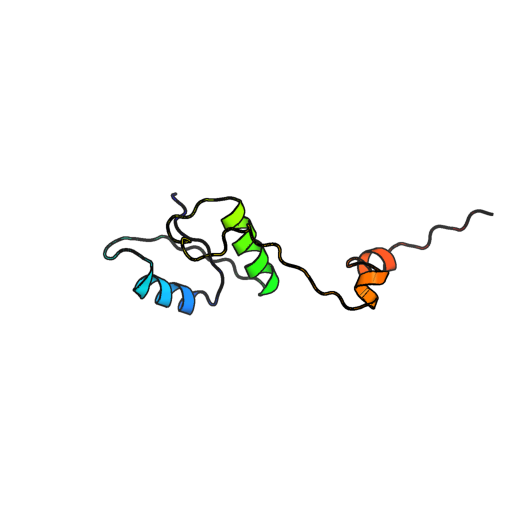16 93 ARG A CA 1
ATOM 748 C C . ARG A 1 93 ? 26.559 -21.441 -36.449 1.00 53.16 93 ARG A C 1
ATOM 750 O O . ARG A 1 93 ? 27.654 -21.949 -36.657 1.00 53.16 93 ARG A O 1
ATOM 757 N N . GLY A 1 94 ? 25.426 -21.835 -37.026 1.00 56.31 94 GLY A N 1
ATOM 758 C CA . GLY A 1 94 ? 25.392 -22.681 -38.214 1.00 56.31 94 GLY A CA 1
ATOM 759 C C . GLY A 1 94 ? 26.063 -21.963 -39.382 1.00 56.31 94 GLY A C 1
ATOM 760 O O . GLY A 1 94 ? 25.889 -20.751 -39.530 1.00 56.31 94 GLY A O 1
ATOM 761 N N . GLU A 1 95 ? 26.865 -22.735 -40.110 1.00 42.72 95 GLU A N 1
ATOM 762 C CA . GLU A 1 95 ? 27.626 -22.383 -41.316 1.00 42.72 95 GLU A CA 1
ATOM 763 C C . GLU A 1 95 ? 26.753 -21.857 -42.463 1.00 42.72 95 GLU A C 1
ATOM 765 O O . GLU A 1 95 ? 25.600 -22.331 -42.608 1.00 42.72 95 GLU A O 1
#